Protein AF-A0A914QC52-F1 (afdb_monomer)

Solvent-accessible surface area (backbone atoms only — not comparable to full-atom values): 6167 Å² total; per-residue (Å²): 138,77,77,41,63,11,75,53,55,60,42,74,26,54,84,98,54,52,53,77,48,75,46,95,86,71,48,76,42,40,25,52,42,70,70,47,50,54,40,51,75,67,68,54,60,44,62,78,37,74,88,19,50,58,15,28,50,75,68,66,74,47,93,77,88,56,79,72,63,64,74,74,56,88,74,90,71,88,71,86,88,44,74,70,58,45,64,74,66,62,69,79,79,78,85,119

InterPro domains:
  IPR000988 Large ribosomal subunit protein eL24-related, N-terminal [PF01246] (1-65)
  IPR000988 Large ribosomal subunit protein eL24-related, N-terminal [cd00472] (1-54)
  IPR011017 TRASH domain [SM00746] (6-44)
  IPR023442 Large ribosomal subunit protein eL24, conserved site [PS01073] (8-25)
  IPR038630 Ribosomal protein L24e/L24 superfamily [G3DSA:2.30.170.20] (1-68)
  IPR056366 Large ribosomal subunit protein eL24 [PTHR10792] (1-90)

Structure (mmCIF, N/CA/C/O backbone):
data_AF-A0A914QC52-F1
#
_entry.id   AF-A0A914QC52-F1
#
loop_
_atom_site.group_PDB
_atom_site.id
_atom_site.type_symbol
_atom_site.label_atom_id
_atom_site.label_alt_id
_atom_site.label_comp_id
_atom_site.label_asym_id
_atom_site.label_entity_id
_atom_site.label_seq_id
_atom_site.pdbx_PDB_ins_code
_atom_site.Cartn_x
_atom_site.Cartn_y
_atom_site.Cartn_z
_atom_site.occupancy
_atom_site.B_iso_or_equiv
_atom_site.auth_seq_id
_atom_site.auth_comp_id
_atom_site.auth_asym_id
_atom_site.auth_atom_id
_atom_site.pdbx_PDB_model_num
ATOM 1 N N . MET A 1 1 ? 14.603 -6.345 -6.120 1.00 76.69 1 MET A N 1
ATOM 2 C CA . MET A 1 1 ? 13.855 -5.654 -5.042 1.00 76.69 1 MET A CA 1
ATOM 3 C C . MET A 1 1 ? 12.479 -5.261 -5.577 1.00 76.69 1 MET A C 1
ATOM 5 O O . MET A 1 1 ? 12.432 -4.610 -6.611 1.00 76.69 1 MET A O 1
ATOM 9 N N . ARG A 1 2 ? 11.363 -5.704 -4.974 1.00 84.94 2 ARG A N 1
ATOM 10 C CA . ARG A 1 2 ? 10.007 -5.424 -5.497 1.00 84.94 2 ARG A CA 1
ATOM 11 C C . ARG A 1 2 ? 9.336 -4.320 -4.685 1.00 84.94 2 ARG A C 1
ATOM 13 O O . ARG A 1 2 ? 9.220 -4.443 -3.470 1.00 84.94 2 ARG A O 1
ATOM 20 N N . ILE A 1 3 ? 8.864 -3.276 -5.363 1.00 92.00 3 ILE A N 1
ATOM 21 C CA . ILE A 1 3 ? 7.992 -2.267 -4.755 1.00 92.00 3 ILE A CA 1
ATOM 22 C C . ILE A 1 3 ? 6.576 -2.827 -4.761 1.00 92.00 3 ILE A C 1
ATOM 24 O O . ILE A 1 3 ? 6.016 -3.135 -5.814 1.00 92.00 3 ILE A O 1
ATOM 28 N N . GLU A 1 4 ? 5.995 -2.972 -3.579 1.00 92.56 4 GLU A N 1
ATOM 29 C CA . GLU A 1 4 ? 4.640 -3.489 -3.442 1.00 92.56 4 GLU A CA 1
ATOM 30 C C . GLU A 1 4 ? 3.623 -2.366 -3.294 1.00 92.56 4 GLU A C 1
ATOM 32 O O . GLU A 1 4 ? 3.964 -1.217 -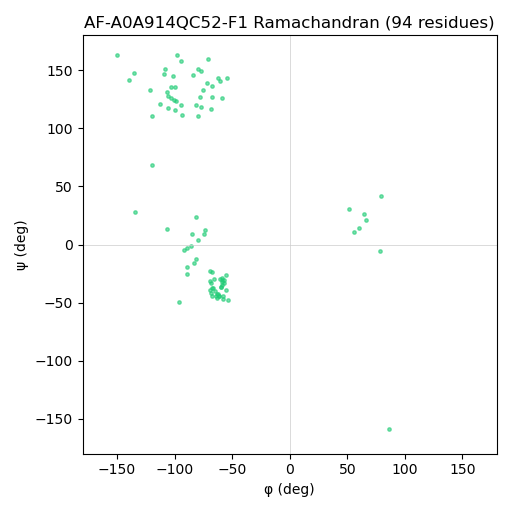3.016 1.00 92.56 4 GLU A O 1
ATOM 37 N N . LYS A 1 5 ? 2.348 -2.683 -3.507 1.00 93.69 5 LYS A N 1
ATOM 38 C CA . LYS A 1 5 ? 1.256 -1.734 -3.297 1.00 93.69 5 LYS A CA 1
ATOM 39 C C . LYS A 1 5 ? 0.556 -2.076 -1.993 1.00 93.69 5 LYS A C 1
ATOM 41 O O . LYS A 1 5 ? 0.256 -3.232 -1.710 1.00 93.69 5 LYS A O 1
ATOM 46 N N . CYS A 1 6 ? 0.276 -1.057 -1.195 1.00 96.12 6 CYS A N 1
ATOM 47 C CA . CYS A 1 6 ? -0.474 -1.230 0.038 1.00 96.12 6 CYS A CA 1
ATOM 48 C C . CYS A 1 6 ? -1.921 -1.631 -0.256 1.00 96.12 6 CYS A C 1
ATOM 50 O O . CYS A 1 6 ? -2.595 -0.983 -1.055 1.00 96.12 6 CYS A O 1
ATOM 52 N N . TYR A 1 7 ? -2.435 -2.603 0.492 1.00 95.88 7 TYR A N 1
ATOM 53 C CA . TYR A 1 7 ? -3.809 -3.083 0.359 1.00 95.88 7 TYR A CA 1
ATOM 54 C C . TYR A 1 7 ? -4.869 -1.986 0.576 1.00 95.88 7 TYR A C 1
ATOM 56 O O . TYR A 1 7 ? -5.914 -1.975 -0.065 1.00 95.88 7 TYR A O 1
ATOM 64 N N . PHE A 1 8 ? -4.605 -1.039 1.481 1.00 96.19 8 PHE A N 1
ATOM 65 C CA . PHE A 1 8 ? -5.589 -0.029 1.882 1.00 96.19 8 PHE A CA 1
ATOM 66 C C . PHE A 1 8 ? -5.443 1.300 1.132 1.00 96.19 8 PHE A C 1
ATOM 68 O O . PHE A 1 8 ? -6.419 1.867 0.649 1.00 96.19 8 PHE A O 1
ATOM 75 N N . CYS A 1 9 ? -4.211 1.821 1.084 1.00 93.81 9 CYS A N 1
ATOM 76 C CA . CYS A 1 9 ? -3.898 3.139 0.529 1.00 93.81 9 CYS A CA 1
ATOM 77 C C . CYS A 1 9 ? -3.582 3.081 -0.981 1.00 93.81 9 CYS A C 1
ATOM 79 O O . CYS A 1 9 ? -3.637 4.112 -1.646 1.00 93.81 9 CYS A O 1
ATOM 81 N N . SER A 1 10 ? -3.237 1.898 -1.511 1.00 93.81 10 SER A N 1
ATOM 82 C CA . SER A 1 10 ? -2.662 1.672 -2.851 1.00 93.81 10 SER A CA 1
ATOM 83 C C . SER A 1 10 ? -1.373 2.455 -3.149 1.00 93.81 10 SER A C 1
ATOM 85 O O . SER A 1 10 ? -0.906 2.463 -4.284 1.00 93.81 10 SER A O 1
ATOM 87 N N . SER A 1 11 ? -0.763 3.093 -2.145 1.00 93.19 11 SER A N 1
ATOM 88 C CA . SER A 1 11 ? 0.571 3.697 -2.253 1.00 93.19 11 SER A CA 1
ATOM 89 C C . SER A 1 11 ? 1.659 2.625 -2.338 1.00 93.19 11 SER A C 1
ATOM 91 O O . SER A 1 11 ? 1.440 1.481 -1.926 1.00 93.19 11 SER A O 1
ATOM 93 N N . SER A 1 12 ? 2.832 3.007 -2.842 1.00 94.00 12 SER A N 1
ATOM 94 C CA . SER A 1 12 ? 4.031 2.168 -2.842 1.00 94.00 12 SER A CA 1
ATOM 95 C C . SER A 1 12 ? 4.492 1.836 -1.419 1.00 94.00 12 SER A C 1
ATOM 97 O O . SER A 1 12 ? 4.394 2.650 -0.498 1.00 94.00 12 SER A O 1
ATOM 99 N N . VAL A 1 13 ? 4.983 0.613 -1.249 1.00 94.75 13 VAL A N 1
ATOM 100 C CA . VAL A 1 13 ? 5.618 0.096 -0.041 1.00 94.75 13 VAL A CA 1
ATOM 101 C C . VAL A 1 13 ? 7.034 -0.292 -0.428 1.00 94.75 13 VAL A C 1
ATOM 103 O O . VAL A 1 13 ? 7.238 -1.228 -1.205 1.00 94.75 13 VAL A O 1
ATOM 106 N N . TYR A 1 14 ? 7.995 0.470 0.086 1.00 93.25 14 TYR A N 1
ATOM 107 C CA . TYR A 1 14 ? 9.408 0.157 -0.051 1.00 93.25 14 TYR A CA 1
ATOM 108 C C . TYR A 1 14 ? 9.806 -0.923 0.968 1.00 93.25 14 TYR A C 1
ATOM 110 O O . TYR A 1 14 ? 9.199 -1.013 2.040 1.00 93.25 14 TYR A O 1
ATOM 118 N N . PRO A 1 15 ? 10.807 -1.756 0.661 1.00 93.62 15 PRO A N 1
ATOM 119 C CA . PRO A 1 15 ? 11.370 -2.711 1.611 1.00 93.62 15 PRO A CA 1
ATOM 120 C C . PRO A 1 15 ? 11.821 -2.039 2.908 1.00 93.62 15 PRO A C 1
ATOM 122 O O . PRO A 1 15 ? 12.281 -0.902 2.896 1.00 93.62 15 PRO A O 1
ATOM 125 N N . GLY A 1 16 ? 11.635 -2.732 4.031 1.00 91.81 16 GLY A N 1
ATOM 126 C CA . GLY A 1 16 ? 11.893 -2.183 5.367 1.00 91.81 16 GLY A CA 1
ATOM 127 C C . GLY A 1 16 ? 10.802 -1.244 5.899 1.00 91.81 16 GLY A C 1
ATOM 128 O O . GLY A 1 16 ? 10.848 -0.871 7.067 1.00 91.81 16 GLY A O 1
ATOM 129 N N . HIS A 1 17 ? 9.785 -0.897 5.101 1.00 92.69 17 HIS A N 1
ATOM 130 C CA . HIS A 1 17 ? 8.679 -0.050 5.544 1.00 92.69 17 HIS A CA 1
ATOM 131 C C . HIS A 1 17 ? 7.359 -0.803 5.685 1.00 92.69 17 HIS A C 1
ATOM 133 O O . HIS A 1 17 ? 7.005 -1.676 4.891 1.00 92.69 17 HIS A O 1
ATOM 139 N N . GLY A 1 18 ? 6.564 -0.363 6.661 1.00 93.69 18 GLY A N 1
ATOM 140 C CA . GLY A 1 18 ? 5.198 -0.831 6.833 1.00 93.69 18 GLY A CA 1
ATOM 141 C C . GLY A 1 18 ? 5.085 -2.110 7.654 1.00 93.69 18 GLY A C 1
ATOM 142 O O . GLY A 1 18 ? 5.944 -2.425 8.469 1.00 93.69 18 GLY A O 1
ATOM 143 N N . VAL A 1 19 ? 3.965 -2.812 7.487 1.00 95.25 19 VAL A N 1
ATOM 144 C CA . VAL A 1 19 ? 3.667 -4.064 8.199 1.00 95.25 19 VAL A CA 1
ATOM 145 C C . VAL A 1 19 ? 3.006 -5.034 7.230 1.00 95.25 19 VAL A C 1
ATOM 147 O O . VAL A 1 19 ? 2.169 -4.627 6.418 1.00 95.25 19 VAL A O 1
ATOM 150 N N . THR A 1 20 ? 3.352 -6.312 7.348 1.00 95.50 20 THR A N 1
ATOM 151 C CA . THR A 1 20 ? 2.689 -7.403 6.634 1.00 95.50 20 THR A CA 1
ATOM 152 C C . THR A 1 20 ? 1.820 -8.179 7.616 1.00 95.50 20 THR A C 1
ATOM 154 O O . THR A 1 20 ? 2.289 -8.577 8.677 1.00 95.50 20 THR A O 1
ATOM 157 N N . PHE A 1 21 ? 0.549 -8.367 7.276 1.00 96.19 21 PHE A N 1
ATOM 158 C CA . PHE A 1 21 ? -0.390 -9.191 8.028 1.00 96.19 21 PHE A CA 1
ATOM 159 C C . PHE A 1 21 ? -0.757 -10.407 7.184 1.00 96.19 21 PHE A C 1
ATOM 161 O O . PHE A 1 21 ? -1.273 -10.251 6.076 1.00 96.19 21 PHE A O 1
ATOM 168 N N . VAL A 1 22 ? -0.484 -11.597 7.708 1.00 96.94 22 VAL A N 1
ATOM 169 C CA . VAL A 1 22 ? -0.858 -12.867 7.084 1.00 96.94 22 VAL A CA 1
ATOM 170 C C . VAL A 1 22 ? -2.109 -13.370 7.787 1.00 96.94 22 VAL A C 1
ATOM 172 O O . VAL A 1 22 ? -2.135 -13.465 9.013 1.00 96.94 22 VAL A O 1
ATOM 175 N N . ARG A 1 23 ? -3.163 -13.634 7.020 1.00 96.50 23 ARG A N 1
ATOM 176 C CA . ARG A 1 23 ? -4.391 -14.240 7.537 1.00 96.50 23 ARG A CA 1
ATOM 177 C C . ARG A 1 23 ? -4.335 -15.761 7.332 1.00 96.50 23 ARG A C 1
ATOM 179 O O . ARG A 1 23 ? -3.603 -16.246 6.477 1.00 96.50 23 ARG A O 1
ATOM 186 N N . ASN A 1 24 ? -5.110 -16.508 8.119 1.00 95.56 24 ASN A N 1
ATOM 187 C CA . ASN A 1 24 ? -5.182 -17.976 8.085 1.00 95.56 24 ASN A CA 1
ATOM 188 C C . ASN A 1 24 ? -5.522 -18.561 6.698 1.00 95.56 24 ASN A C 1
ATOM 190 O O . ASN A 1 24 ? -5.112 -19.671 6.394 1.00 95.56 24 ASN A O 1
ATOM 194 N N . ASP A 1 25 ? -6.218 -17.811 5.838 1.00 97.00 25 ASP A N 1
ATOM 195 C CA . ASP A 1 25 ? -6.479 -18.154 4.426 1.00 97.00 25 ASP A CA 1
ATOM 196 C C . ASP A 1 25 ? -5.236 -17.991 3.525 1.00 97.00 25 ASP A C 1
ATOM 198 O O . ASP A 1 25 ? -5.343 -17.977 2.302 1.00 97.00 25 ASP A O 1
ATOM 202 N N . SER A 1 26 ? -4.052 -17.824 4.122 1.00 95.25 26 SER A N 1
ATOM 203 C CA . SER A 1 26 ? -2.782 -17.537 3.449 1.00 95.25 26 SER A CA 1
ATOM 204 C C . SER A 1 26 ? -2.786 -16.236 2.641 1.00 95.25 26 SER A C 1
ATOM 206 O O . SER A 1 26 ? -1.869 -15.979 1.858 1.00 95.25 26 SER A O 1
ATOM 208 N N . THR A 1 27 ? -3.780 -15.362 2.844 1.00 95.81 27 THR A N 1
ATOM 209 C CA . THR A 1 27 ? -3.798 -14.057 2.185 1.00 95.81 27 THR A CA 1
ATOM 210 C C . THR A 1 27 ? -2.844 -13.096 2.885 1.00 95.81 27 THR A C 1
ATOM 212 O O . THR A 1 27 ? -2.881 -12.885 4.102 1.00 95.81 27 THR A O 1
ATOM 215 N N . VAL A 1 28 ? -1.955 -12.505 2.087 1.00 95.81 28 VAL A N 1
ATOM 216 C CA . VAL A 1 28 ? -0.923 -11.582 2.559 1.00 95.81 28 VAL A CA 1
ATOM 217 C C . VAL A 1 28 ? -1.377 -10.149 2.311 1.00 95.81 28 VAL A C 1
ATOM 219 O O . VAL A 1 28 ? -1.513 -9.708 1.170 1.00 95.81 28 VAL A O 1
ATOM 222 N N . PHE A 1 29 ? -1.568 -9.389 3.386 1.00 96.06 29 PHE A N 1
ATOM 223 C CA . PHE A 1 29 ? -1.901 -7.969 3.325 1.00 96.06 29 PHE A CA 1
ATOM 224 C C . PHE A 1 29 ? -0.692 -7.121 3.696 1.00 96.06 29 PHE A C 1
ATOM 226 O O . PHE A 1 29 ? -0.227 -7.1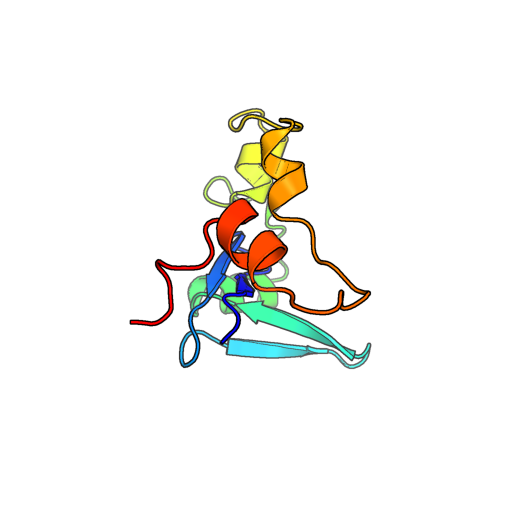51 4.835 1.00 96.06 29 PHE A O 1
ATOM 233 N N . LYS A 1 30 ? -0.214 -6.304 2.755 1.00 95.94 30 LYS A N 1
ATOM 234 C CA . LYS A 1 30 ? 0.869 -5.346 3.012 1.00 95.94 30 LYS A CA 1
ATOM 235 C C . LYS A 1 30 ? 0.320 -3.947 3.242 1.00 95.94 30 LYS A C 1
ATOM 237 O O . LYS A 1 30 ? -0.551 -3.477 2.503 1.00 95.94 30 LYS A O 1
ATOM 242 N N . PHE A 1 31 ? 0.841 -3.261 4.255 1.00 97.44 31 PHE A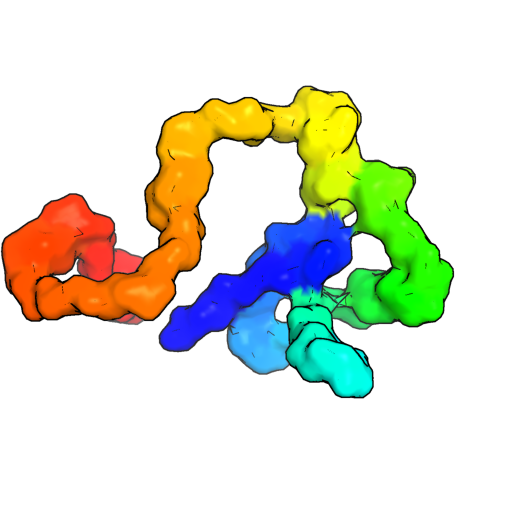 N 1
ATOM 243 C CA . PHE A 1 31 ? 0.403 -1.921 4.637 1.00 97.44 31 PHE A CA 1
ATOM 244 C C . PHE A 1 31 ? 1.540 -0.908 4.593 1.00 97.44 31 PHE A C 1
ATOM 246 O O . PHE A 1 31 ? 2.585 -1.134 5.181 1.00 97.44 31 PHE A O 1
ATOM 253 N N . CYS A 1 32 ? 1.281 0.256 3.987 1.00 96.00 32 CYS A N 1
ATOM 254 C CA . CYS A 1 32 ? 2.235 1.364 3.884 1.00 96.00 32 CYS A CA 1
ATOM 255 C C . CYS A 1 32 ? 2.603 1.979 5.253 1.00 96.00 32 CYS A C 1
ATOM 257 O O . CYS A 1 32 ? 3.749 2.345 5.485 1.00 96.00 32 CYS A O 1
ATOM 259 N N . ARG A 1 33 ? 1.624 2.138 6.159 1.00 94.75 33 ARG A N 1
ATOM 260 C CA . ARG A 1 33 ? 1.767 2.852 7.446 1.00 94.75 33 ARG A CA 1
ATOM 261 C C . ARG A 1 33 ? 0.832 2.279 8.513 1.00 94.75 33 ARG A C 1
ATOM 263 O O . ARG A 1 33 ? -0.192 1.670 8.187 1.00 94.75 33 ARG A O 1
ATOM 270 N N . SER A 1 34 ? 1.103 2.591 9.783 1.00 95.56 34 SER A N 1
ATOM 271 C CA . SER A 1 34 ? 0.268 2.195 10.931 1.00 95.56 34 SER A CA 1
ATOM 272 C C . SER A 1 34 ? -1.190 2.670 10.818 1.00 95.56 34 SER A C 1
ATOM 274 O O . SER A 1 34 ? -2.098 1.939 11.209 1.00 95.56 34 SER A O 1
ATOM 276 N N . LYS A 1 35 ? -1.446 3.839 10.207 1.00 95.88 35 LYS A N 1
ATOM 277 C CA . LYS A 1 35 ? -2.802 4.347 9.904 1.00 95.88 35 LYS A CA 1
ATOM 278 C C . LYS A 1 35 ? -3.637 3.332 9.115 1.00 95.88 35 LYS A C 1
ATOM 280 O O . LYS A 1 35 ? -4.774 3.046 9.482 1.00 95.88 35 LYS A O 1
ATOM 285 N N . CYS A 1 36 ? -3.060 2.768 8.057 1.00 96.38 36 CYS A N 1
ATOM 286 C CA . CYS A 1 36 ? -3.724 1.807 7.174 1.00 96.38 36 CYS A CA 1
ATOM 287 C C . CYS A 1 36 ? -3.978 0.478 7.883 1.00 96.38 36 CYS A C 1
ATOM 289 O O . CYS A 1 36 ? -5.073 -0.069 7.791 1.00 96.38 36 CYS A O 1
ATOM 291 N N . HIS A 1 37 ? -2.997 0.013 8.657 1.00 96.56 37 HIS A N 1
ATOM 292 C CA . HIS A 1 37 ? -3.122 -1.205 9.452 1.00 96.56 37 HIS A CA 1
ATOM 293 C C . HIS A 1 37 ? -4.206 -1.079 10.541 1.00 96.56 37 HIS A C 1
ATOM 295 O O . HIS A 1 37 ? -5.052 -1.960 10.684 1.00 96.56 37 HIS A O 1
ATOM 301 N N . LYS A 1 38 ? -4.258 0.053 11.261 1.00 97.12 38 LYS A N 1
ATOM 302 C CA . LYS A 1 38 ? -5.301 0.334 12.266 1.00 97.12 38 LYS A CA 1
ATOM 303 C C . LYS A 1 38 ? -6.698 0.401 11.638 1.00 97.12 38 LYS A C 1
ATOM 305 O O . LYS A 1 38 ? -7.644 -0.142 12.201 1.00 97.12 38 LYS A O 1
ATOM 310 N N . LEU A 1 39 ? -6.848 1.041 10.476 1.00 96.88 39 LEU A N 1
ATOM 311 C CA . LEU A 1 39 ? -8.136 1.117 9.774 1.00 96.88 39 LEU A CA 1
ATOM 312 C C . LEU A 1 39 ? -8.613 -0.248 9.266 1.00 96.88 39 LEU A C 1
ATOM 314 O O . LEU A 1 39 ? -9.807 -0.539 9.352 1.00 96.88 39 LEU A O 1
ATOM 318 N N . PHE A 1 40 ? -7.686 -1.087 8.799 1.00 96.44 40 PHE A N 1
ATOM 319 C CA . PHE A 1 40 ? -7.969 -2.468 8.423 1.00 96.44 40 PHE A CA 1
ATOM 320 C C . PHE A 1 40 ? -8.441 -3.300 9.622 1.00 96.44 40 PHE A C 1
ATOM 322 O O . PHE A 1 40 ? -9.481 -3.949 9.535 1.00 96.44 40 PHE A O 1
ATOM 329 N N . LYS A 1 41 ? -7.762 -3.203 10.775 1.00 95.75 41 LYS A N 1
ATOM 330 C CA . LYS A 1 41 ? -8.200 -3.854 12.026 1.00 95.75 41 LYS A CA 1
ATOM 331 C C . LYS A 1 41 ? -9.583 -3.381 12.484 1.00 95.75 41 LYS A C 1
ATOM 333 O O . LYS A 1 41 ? -10.387 -4.185 12.936 1.00 95.75 41 LYS A O 1
ATOM 338 N N . LYS A 1 42 ? -9.902 -2.096 12.285 1.00 96.88 42 LYS A N 1
ATOM 339 C CA . LYS A 1 42 ? -11.242 -1.521 12.517 1.00 96.88 42 LYS A CA 1
ATOM 340 C C . LYS A 1 42 ? -12.278 -1.902 11.444 1.00 96.88 42 LYS A C 1
ATOM 342 O O . LYS A 1 42 ? -13.350 -1.303 11.414 1.00 96.88 42 LYS A O 1
ATOM 347 N N . LYS A 1 43 ? -11.956 -2.831 10.534 1.00 95.38 43 LYS A N 1
ATOM 348 C CA . LYS A 1 43 ? -12.823 -3.309 9.443 1.00 95.38 43 LYS A CA 1
ATOM 349 C C . LYS A 1 43 ? -13.423 -2.173 8.600 1.00 95.38 43 LYS A C 1
ATOM 351 O O . LYS A 1 43 ? -14.527 -2.284 8.072 1.00 95.38 43 LYS A O 1
ATOM 356 N N . ARG A 1 44 ? -12.713 -1.045 8.465 1.00 97.06 44 ARG A N 1
ATOM 357 C CA . ARG A 1 44 ? -13.192 0.080 7.655 1.00 97.06 44 ARG A CA 1
ATOM 358 C C . ARG A 1 44 ? -13.030 -0.252 6.175 1.00 97.06 44 ARG A C 1
ATOM 360 O O . ARG A 1 44 ? -11.966 -0.683 5.745 1.00 97.06 44 ARG A O 1
ATOM 367 N N . ASN A 1 45 ? -14.073 -0.007 5.387 1.00 94.62 45 ASN A N 1
ATOM 368 C CA . ASN A 1 45 ? -14.030 -0.251 3.950 1.00 94.62 45 ASN A CA 1
ATOM 369 C C . ASN A 1 45 ? -13.235 0.870 3.239 1.00 94.62 45 ASN A C 1
ATOM 371 O O . ASN A 1 45 ? -13.680 2.024 3.286 1.00 94.62 45 ASN A O 1
ATOM 375 N N . PRO A 1 46 ? -12.110 0.574 2.552 1.00 96.00 46 PRO A N 1
ATOM 376 C CA . PRO A 1 46 ? -11.306 1.589 1.865 1.00 96.00 46 PRO A CA 1
ATOM 377 C C . PRO A 1 46 ? -12.108 2.350 0.799 1.00 96.00 46 PRO A C 1
ATOM 379 O O . PRO A 1 46 ? -11.917 3.550 0.638 1.00 96.00 46 PRO A O 1
ATOM 382 N N . ARG A 1 47 ? -13.100 1.713 0.161 1.00 94.50 47 ARG A N 1
ATOM 383 C CA . ARG A 1 47 ? -13.972 2.339 -0.854 1.00 94.50 47 ARG A CA 1
ATOM 384 C C . ARG A 1 47 ? -14.746 3.550 -0.321 1.00 94.50 47 ARG A C 1
ATOM 386 O O . ARG A 1 47 ? -14.984 4.509 -1.054 1.00 94.50 47 ARG A O 1
ATOM 393 N N . LYS A 1 48 ? -15.110 3.529 0.967 1.00 95.44 48 LYS A N 1
ATOM 394 C CA . LYS A 1 48 ? -15.850 4.616 1.629 1.00 95.44 48 LYS A CA 1
ATOM 395 C C . LYS A 1 48 ? -14.935 5.750 2.113 1.00 95.44 48 LYS A C 1
ATOM 397 O O . LYS A 1 48 ? -15.421 6.840 2.393 1.00 95.44 48 LYS A O 1
ATOM 402 N N . ILE A 1 49 ? -13.623 5.525 2.196 1.00 95.31 49 ILE A N 1
ATOM 403 C CA . ILE A 1 49 ? -12.665 6.489 2.748 1.00 95.31 49 ILE A CA 1
ATOM 404 C C . ILE A 1 49 ? -12.078 7.353 1.633 1.00 95.31 49 ILE A C 1
ATOM 406 O O . ILE A 1 49 ? -11.270 6.883 0.834 1.00 95.31 49 ILE A O 1
ATOM 410 N N . ALA A 1 50 ? -12.438 8.638 1.642 1.00 92.88 50 ALA A N 1
ATOM 411 C CA . ALA A 1 50 ? -12.219 9.578 0.541 1.00 92.88 50 ALA A CA 1
ATOM 412 C C . ALA A 1 50 ? -10.758 9.744 0.081 1.00 92.88 50 ALA A C 1
ATOM 414 O O . ALA A 1 50 ? -10.520 10.003 -1.096 1.00 92.88 50 ALA A O 1
ATOM 415 N N . TRP A 1 51 ? -9.781 9.595 0.982 1.00 92.81 51 TRP A N 1
ATOM 416 C CA . TRP A 1 51 ? -8.363 9.792 0.651 1.00 92.81 51 TRP A CA 1
ATOM 417 C C . TRP A 1 51 ? -7.705 8.576 -0.017 1.00 92.81 51 TRP A C 1
ATOM 419 O O . TRP A 1 51 ? -6.595 8.695 -0.530 1.00 92.81 51 TRP A O 1
ATOM 429 N N . THR A 1 52 ? -8.348 7.404 -0.015 1.00 95.56 52 THR A N 1
ATOM 430 C CA . THR A 1 52 ? -7.775 6.208 -0.651 1.00 95.56 52 THR A CA 1
ATOM 431 C C . THR A 1 52 ? -7.926 6.266 -2.169 1.00 95.56 52 THR A C 1
ATOM 433 O O . THR A 1 52 ? -8.919 6.774 -2.694 1.00 95.56 52 THR A O 1
ATOM 436 N N . LYS A 1 53 ? -6.974 5.667 -2.891 1.00 94.19 53 LYS A N 1
ATOM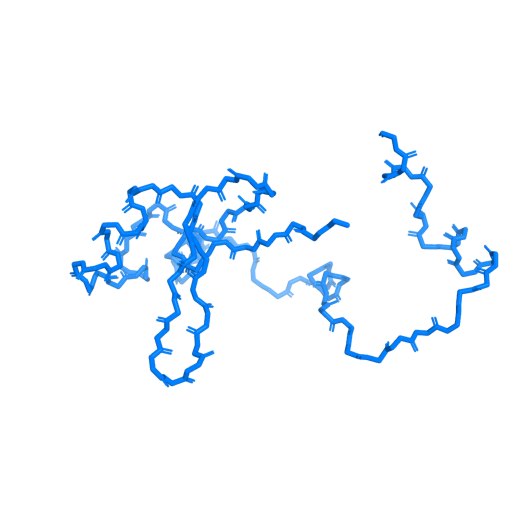 437 C CA . LYS A 1 53 ? -7.064 5.501 -4.349 1.00 94.19 53 LYS A CA 1
ATOM 438 C C . LYS A 1 53 ? -8.298 4.696 -4.764 1.00 94.19 53 LYS A C 1
ATOM 440 O O . LYS A 1 53 ? -8.966 5.059 -5.723 1.00 94.19 53 LYS A O 1
ATOM 445 N N . ALA A 1 54 ? -8.681 3.686 -3.979 1.00 94.06 54 ALA A N 1
ATOM 446 C CA . ALA A 1 54 ? -9.906 2.920 -4.203 1.00 94.06 54 ALA A CA 1
ATOM 447 C C . ALA A 1 54 ? -11.170 3.801 -4.193 1.00 94.06 54 ALA A C 1
ATOM 449 O O . ALA A 1 54 ? -12.024 3.662 -5.067 1.00 94.06 54 ALA A O 1
ATOM 450 N N . SER A 1 55 ? -11.291 4.730 -3.235 1.00 95.12 55 SER A N 1
ATOM 451 C CA . SER A 1 55 ? -12.429 5.658 -3.192 1.00 95.12 55 SER A CA 1
ATOM 452 C C . SER A 1 55 ? -12.389 6.668 -4.336 1.00 95.12 55 SER A C 1
ATOM 454 O O . SER A 1 55 ? -13.422 6.958 -4.932 1.00 95.12 55 SER A O 1
ATOM 456 N N . ARG A 1 56 ? -11.201 7.176 -4.687 1.00 94.88 56 ARG A N 1
ATOM 457 C CA . ARG A 1 56 ? -11.025 8.093 -5.823 1.00 94.88 56 ARG A CA 1
ATOM 458 C C . ARG A 1 56 ? -11.427 7.444 -7.148 1.00 94.88 56 ARG A C 1
ATOM 460 O O . ARG A 1 56 ? -12.172 8.066 -7.898 1.00 94.88 56 ARG A O 1
ATOM 467 N N . ARG A 1 57 ? -11.017 6.190 -7.377 1.00 92.38 57 ARG A N 1
ATOM 468 C CA . ARG A 1 57 ? -11.390 5.387 -8.552 1.00 92.38 57 ARG A CA 1
ATOM 469 C C . ARG A 1 57 ? -12.906 5.219 -8.670 1.00 92.38 57 ARG A C 1
ATOM 471 O O . ARG A 1 57 ? -13.461 5.442 -9.734 1.00 92.38 57 ARG A O 1
ATOM 478 N N . LEU A 1 58 ? -13.583 4.880 -7.570 1.00 92.69 58 LEU A N 1
ATOM 479 C CA . LEU A 1 58 ? -15.043 4.704 -7.558 1.00 92.69 58 LEU A CA 1
ATOM 480 C C . LEU A 1 58 ? -15.819 6.010 -7.744 1.00 92.69 58 LEU A C 1
ATOM 482 O O . LEU A 1 58 ? -16.904 6.000 -8.306 1.00 92.69 58 LEU A O 1
ATOM 486 N N . ARG A 1 59 ? -15.274 7.131 -7.265 1.00 94.06 59 ARG A N 1
ATOM 487 C CA . ARG A 1 59 ? -15.880 8.463 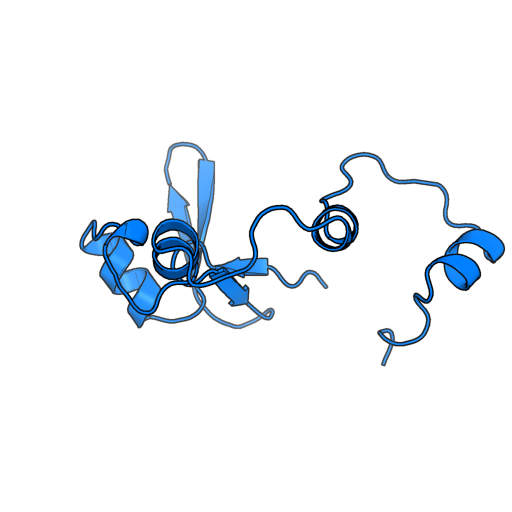-7.405 1.00 94.06 59 ARG A CA 1
ATOM 488 C C . ARG A 1 59 ? -15.532 9.147 -8.734 1.00 94.06 59 ARG A C 1
ATOM 490 O O . ARG A 1 59 ? -15.765 10.344 -8.848 1.00 94.06 59 ARG A O 1
ATOM 497 N N . GLY A 1 60 ? -14.905 8.443 -9.679 1.00 91.88 60 GLY A N 1
ATOM 498 C CA . GLY A 1 60 ? -14.525 9.001 -10.981 1.00 91.88 60 GLY A CA 1
ATOM 499 C C . GLY A 1 60 ? -13.450 10.094 -10.922 1.00 91.88 60 GLY A C 1
ATOM 500 O O . GLY A 1 60 ? -13.336 10.888 -11.844 1.00 91.88 60 GLY A O 1
ATOM 501 N N . LYS A 1 61 ? -12.657 10.167 -9.843 1.00 91.69 61 LYS A N 1
ATOM 502 C CA . LYS A 1 61 ? -11.591 11.179 -9.680 1.00 91.69 61 LYS A CA 1
ATOM 503 C C . LYS A 1 61 ? -10.256 10.782 -10.323 1.00 91.69 61 LYS A C 1
ATOM 505 O O . LYS A 1 61 ? -9.278 11.514 -10.180 1.00 91.69 61 LYS A O 1
ATOM 510 N N . GLU A 1 62 ? -10.174 9.596 -10.918 1.00 86.88 62 GLU A N 1
ATOM 511 C CA . GLU A 1 62 ? -8.981 9.081 -11.598 1.00 86.88 62 GLU A CA 1
ATOM 512 C C . GLU A 1 62 ? -9.381 8.464 -12.933 1.00 86.88 62 GLU A C 1
ATOM 514 O O . GLU A 1 62 ? -10.468 7.899 -13.042 1.00 86.88 62 GLU A O 1
ATOM 519 N N . LEU A 1 63 ? -8.493 8.565 -13.925 1.00 86.94 63 LEU A N 1
ATOM 520 C CA . LEU A 1 63 ? -8.677 7.935 -15.225 1.00 86.94 63 LEU A CA 1
ATOM 521 C C . LEU A 1 63 ? -8.579 6.413 -15.054 1.00 86.94 63 LEU A C 1
ATOM 523 O O . LEU A 1 63 ? -7.556 5.873 -14.619 1.00 86.94 63 LEU A O 1
ATOM 527 N N . VAL A 1 64 ? -9.675 5.725 -15.347 1.00 83.06 64 VAL A N 1
ATOM 528 C CA . VAL A 1 64 ? -9.780 4.271 -15.236 1.00 83.06 64 VAL A CA 1
ATOM 529 C C . VAL A 1 64 ? -9.783 3.694 -16.648 1.00 83.06 64 VAL A C 1
ATOM 531 O O . VAL A 1 64 ? -10.569 4.158 -17.464 1.00 83.06 64 VAL A O 1
ATOM 534 N N . ASN A 1 65 ? -8.959 2.670 -16.906 1.00 81.88 65 ASN A N 1
ATOM 535 C CA . ASN A 1 65 ? -8.869 1.929 -18.177 1.00 81.88 65 ASN A CA 1
ATOM 536 C C . ASN A 1 65 ? -8.075 2.619 -19.298 1.00 81.88 65 ASN A C 1
ATOM 538 O O . ASN A 1 65 ? -8.462 2.567 -20.463 1.00 81.88 65 ASN A O 1
ATOM 542 N N . ASP A 1 66 ? -6.940 3.224 -18.961 1.00 87.75 66 ASP A N 1
ATOM 543 C CA . ASP A 1 66 ? -6.000 3.691 -19.981 1.00 87.75 66 ASP A CA 1
ATOM 544 C C . ASP A 1 66 ? -5.067 2.557 -20.443 1.00 87.75 66 ASP A C 1
ATOM 546 O O . ASP A 1 66 ? -4.668 1.705 -19.643 1.00 87.75 66 ASP A O 1
ATOM 550 N N . LYS A 1 67 ? -4.683 2.551 -21.728 1.00 86.25 67 LYS A N 1
ATOM 551 C CA . LYS A 1 67 ? -3.778 1.536 -22.303 1.00 86.25 67 LYS A CA 1
ATOM 552 C C . LYS A 1 67 ? -2.418 1.501 -21.597 1.00 86.25 67 LYS A C 1
ATOM 554 O O . LYS A 1 67 ? -1.811 0.438 -21.504 1.00 86.25 67 LYS A O 1
ATOM 559 N N . THR A 1 68 ? -1.966 2.624 -21.043 1.00 86.44 68 THR A N 1
ATOM 560 C CA . THR A 1 68 ? -0.721 2.715 -20.263 1.00 86.44 68 THR A CA 1
ATOM 561 C C . THR A 1 68 ? -0.728 1.824 -19.019 1.00 86.44 68 THR A C 1
ATOM 563 O O . THR A 1 68 ? 0.315 1.292 -18.645 1.00 86.44 68 THR A O 1
ATOM 566 N N . GLN A 1 69 ? -1.894 1.565 -18.413 1.00 83.38 69 GLN A N 1
ATOM 567 C CA . GLN A 1 69 ? -2.009 0.726 -17.211 1.00 83.38 69 GLN A CA 1
ATOM 568 C C . GLN A 1 69 ? -1.683 -0.750 -17.491 1.00 83.38 69 GLN A C 1
ATOM 570 O O . GLN A 1 69 ? -1.282 -1.473 -16.580 1.00 83.38 69 GLN A O 1
ATOM 575 N N . LEU A 1 70 ? -1.810 -1.201 -18.745 1.00 84.38 70 LEU A N 1
ATOM 576 C CA . LEU A 1 70 ? -1.489 -2.574 -19.150 1.00 84.38 70 LEU A CA 1
ATOM 577 C C . LEU A 1 70 ? 0.017 -2.867 -19.089 1.00 84.38 70 LEU A C 1
ATOM 579 O O . LEU A 1 70 ? 0.414 -4.021 -18.942 1.00 84.38 70 LEU A O 1
ATOM 583 N N . ILE A 1 71 ? 0.858 -1.832 -19.152 1.00 85.75 71 ILE A N 1
ATOM 584 C CA . ILE A 1 71 ? 2.320 -1.964 -19.097 1.00 85.75 71 ILE A CA 1
ATOM 585 C C . ILE A 1 71 ? 2.774 -2.415 -17.698 1.00 85.75 71 ILE A C 1
ATOM 587 O O . ILE A 1 71 ? 3.732 -3.178 -17.573 1.00 85.75 71 ILE A O 1
ATOM 591 N N . GLU A 1 72 ? 2.061 -2.001 -16.645 1.00 83.00 72 GLU A N 1
ATOM 592 C CA . GLU A 1 72 ? 2.372 -2.329 -15.245 1.00 83.00 72 GLU A CA 1
ATOM 593 C C . GLU A 1 72 ? 1.903 -3.736 -14.814 1.00 83.00 72 GLU A C 1
ATOM 59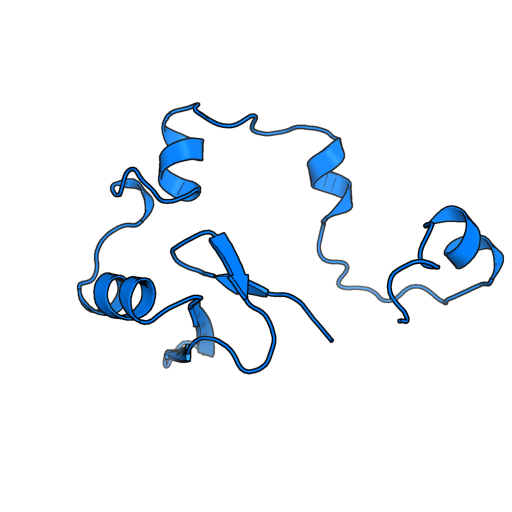5 O O . GLU A 1 72 ? 2.022 -4.105 -13.639 1.00 83.00 72 GLU A O 1
ATOM 600 N N . ALA A 1 73 ? 1.354 -4.536 -15.734 1.00 85.62 73 ALA A N 1
ATOM 601 C CA . ALA A 1 73 ? 0.814 -5.854 -15.424 1.00 85.62 73 ALA A CA 1
ATOM 602 C C . ALA A 1 73 ? 1.877 -6.808 -14.847 1.00 85.62 73 ALA A C 1
ATOM 604 O O . ALA A 1 73 ? 3.034 -6.858 -15.277 1.00 85.62 73 ALA A O 1
ATOM 605 N N . ARG A 1 74 ? 1.468 -7.612 -13.857 1.00 86.06 74 ARG A N 1
ATOM 606 C CA . ARG A 1 74 ? 2.309 -8.682 -13.311 1.00 86.06 74 ARG A CA 1
ATOM 607 C C . ARG A 1 74 ? 2.491 -9.760 -14.383 1.00 86.06 74 ARG A C 1
ATOM 609 O O . ARG A 1 74 ? 1.510 -10.266 -14.910 1.00 86.06 74 ARG A O 1
ATOM 616 N N . ARG A 1 75 ? 3.746 -10.108 -14.675 1.00 87.56 75 ARG A N 1
ATOM 617 C CA . ARG A 1 75 ? 4.102 -11.234 -15.546 1.00 87.56 75 ARG A CA 1
ATOM 618 C C . ARG A 1 75 ? 4.349 -12.460 -14.675 1.00 87.56 75 ARG A C 1
ATOM 620 O O . ARG A 1 75 ? 5.225 -12.409 -13.813 1.00 87.56 75 ARG A O 1
ATOM 627 N N . ASP A 1 76 ? 3.577 -13.519 -14.887 1.00 89.31 76 ASP A N 1
ATOM 628 C CA . ASP A 1 76 ? 3.732 -14.778 -14.145 1.00 89.31 76 ASP A CA 1
ATOM 629 C C . ASP A 1 76 ? 4.713 -15.738 -14.831 1.00 89.31 76 ASP A C 1
ATOM 631 O O . ASP A 1 76 ? 5.361 -16.539 -14.163 1.00 89.31 76 ASP A O 1
ATOM 635 N N . VAL A 1 77 ? 4.885 -15.605 -16.151 1.00 89.38 77 VAL A N 1
ATOM 636 C CA . VAL A 1 77 ? 5.857 -16.380 -16.931 1.00 89.38 77 VAL A CA 1
ATOM 637 C C . VAL A 1 77 ? 7.116 -15.540 -17.169 1.00 89.38 77 VAL A C 1
ATOM 639 O O . VAL A 1 77 ? 7.018 -14.439 -17.726 1.00 89.38 77 VAL A O 1
ATOM 642 N N . PRO A 1 78 ? 8.305 -16.022 -16.764 1.00 88.00 78 PRO A N 1
ATOM 643 C CA . PRO A 1 78 ? 9.558 -15.357 -17.083 1.00 88.00 78 PRO A CA 1
ATOM 644 C C . PRO A 1 78 ? 9.892 -15.528 -18.571 1.00 88.00 78 PRO A C 1
ATOM 646 O O . PRO A 1 78 ? 9.750 -16.608 -19.139 1.00 88.00 78 PRO A O 1
ATOM 649 N N . VAL A 1 79 ? 10.380 -14.460 -19.198 1.00 88.12 79 VAL A N 1
ATOM 650 C CA . VAL A 1 79 ? 10.901 -14.479 -20.573 1.00 88.12 79 VAL A CA 1
ATOM 651 C C . VAL A 1 79 ? 12.425 -14.497 -20.510 1.00 88.12 79 VAL A C 1
ATOM 653 O O . VAL A 1 79 ? 13.016 -13.882 -19.620 1.00 88.12 79 VAL A O 1
ATOM 656 N N . LYS A 1 80 ? 13.070 -15.199 -21.4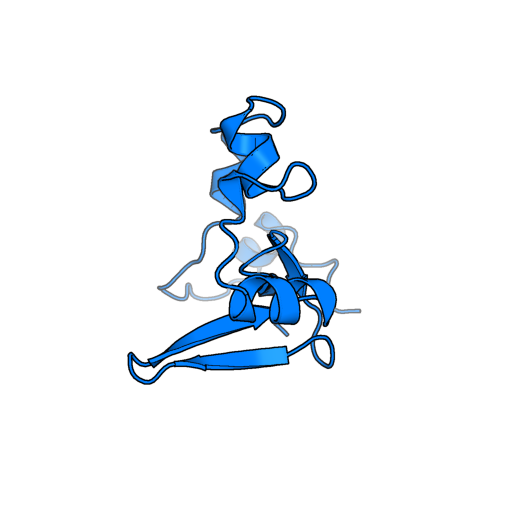48 1.00 88.00 80 LYS A N 1
ATOM 657 C CA . LYS A 1 80 ? 14.533 -15.185 -21.574 1.00 88.00 80 LYS A CA 1
ATOM 658 C C . LYS A 1 80 ? 15.011 -13.750 -21.808 1.00 88.00 80 LYS A C 1
ATOM 660 O O . LYS A 1 80 ? 14.532 -13.072 -22.713 1.00 88.00 80 LYS A O 1
ATOM 665 N N . VAL A 1 81 ? 15.945 -13.294 -20.979 1.00 87.62 81 VAL A N 1
ATOM 666 C CA . VAL A 1 81 ? 16.496 -11.939 -21.060 1.00 87.62 81 VAL A CA 1
ATOM 667 C C . VAL A 1 81 ? 17.535 -11.907 -22.179 1.00 87.62 81 VAL A C 1
ATOM 669 O O . VAL A 1 81 ? 18.591 -12.518 -22.042 1.00 87.62 81 VAL A O 1
ATOM 672 N N . THR A 1 82 ? 17.234 -11.215 -23.280 1.00 90.00 82 THR A N 1
ATOM 673 C CA . THR A 1 82 ? 18.200 -10.935 -24.357 1.00 90.00 82 THR A CA 1
ATOM 674 C C . THR A 1 82 ? 18.587 -9.448 -24.353 1.00 90.00 82 THR A C 1
ATOM 676 O O . THR A 1 82 ? 17.768 -8.618 -23.936 1.00 90.00 82 THR A O 1
ATOM 679 N N . PRO A 1 83 ? 19.803 -9.072 -24.795 1.00 87.19 83 PRO A N 1
ATOM 680 C CA . PRO A 1 83 ? 20.243 -7.673 -24.817 1.00 87.19 83 PRO A CA 1
ATOM 681 C C . PRO A 1 83 ? 19.295 -6.749 -25.596 1.00 87.19 83 PRO A C 1
ATOM 683 O O . PRO A 1 83 ? 18.986 -5.646 -25.142 1.00 87.19 83 PRO A O 1
ATOM 686 N N . GLU A 1 84 ? 18.749 -7.225 -26.717 1.00 88.12 84 GLU A N 1
ATOM 687 C CA . GLU A 1 84 ? 17.829 -6.462 -27.567 1.00 88.12 84 GLU A CA 1
ATOM 688 C C . GLU A 1 84 ? 16.497 -6.205 -26.855 1.00 88.12 84 GLU A C 1
ATOM 690 O O . GLU A 1 84 ? 15.907 -5.132 -26.987 1.00 88.12 84 GLU A O 1
ATOM 695 N N . LEU A 1 85 ? 16.011 -7.183 -26.082 1.00 84.94 85 LEU A N 1
ATOM 696 C CA . LEU A 1 85 ? 14.792 -7.044 -25.292 1.00 84.94 85 LEU A CA 1
ATOM 697 C C . LEU A 1 85 ? 14.995 -6.024 -24.167 1.00 84.94 85 LEU A C 1
ATOM 699 O O . LEU A 1 85 ? 14.148 -5.155 -23.968 1.00 84.94 85 LEU A O 1
ATOM 703 N N . VAL A 1 86 ? 16.127 -6.074 -23.462 1.00 84.25 86 VAL A N 1
ATOM 704 C CA . VAL A 1 86 ? 16.443 -5.120 -22.384 1.00 84.25 86 VAL A CA 1
ATOM 705 C C . VAL A 1 86 ? 16.527 -3.689 -22.918 1.00 84.25 86 VAL A C 1
ATOM 707 O O . VAL A 1 86 ? 15.920 -2.788 -22.332 1.00 84.25 86 VAL A O 1
ATOM 710 N N . GLN A 1 87 ? 17.197 -3.487 -24.057 1.00 85.31 87 GLN A N 1
ATOM 711 C CA . GLN A 1 87 ? 17.321 -2.179 -24.704 1.00 85.31 87 GLN A CA 1
ATOM 712 C C . GLN A 1 87 ? 15.956 -1.623 -25.145 1.00 85.31 87 GLN A C 1
ATOM 714 O O . GLN A 1 87 ? 15.654 -0.460 -24.885 1.00 85.31 87 GLN A O 1
ATOM 719 N N . LYS A 1 88 ? 15.085 -2.467 -25.717 1.00 84.25 88 LYS A N 1
ATOM 720 C CA . LYS A 1 88 ? 13.710 -2.093 -26.106 1.00 8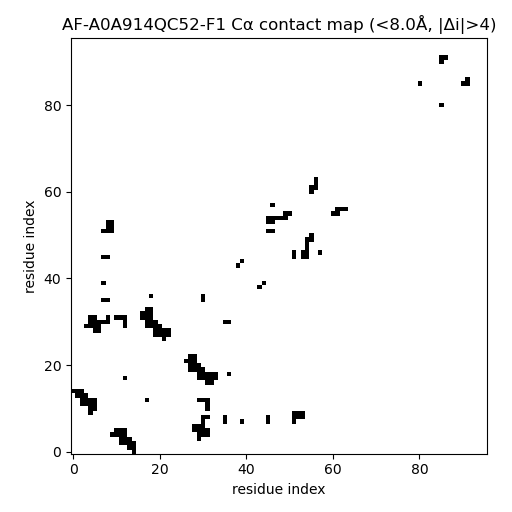4.25 88 LYS A CA 1
ATOM 721 C C . LYS A 1 88 ? 12.808 -1.752 -24.919 1.00 84.25 88 LYS A C 1
ATOM 723 O O . LYS A 1 88 ? 11.889 -0.954 -25.066 1.00 84.25 88 LYS A O 1
ATOM 728 N N . THR A 1 89 ? 13.048 -2.352 -23.752 1.00 79.00 89 THR A N 1
ATOM 729 C CA . THR A 1 89 ? 12.207 -2.154 -22.557 1.00 79.00 89 THR A CA 1
ATOM 730 C C . THR A 1 89 ? 12.672 -0.970 -21.695 1.00 79.00 89 THR A C 1
ATOM 732 O O . THR A 1 89 ? 12.033 -0.661 -20.692 1.00 79.00 89 THR A O 1
ATOM 735 N N . GLY A 1 90 ? 13.776 -0.298 -22.056 1.00 62.97 90 GLY A N 1
ATOM 736 C CA . GLY A 1 90 ? 14.280 0.879 -21.336 1.00 62.97 90 GLY A CA 1
ATOM 737 C C . GLY A 1 90 ? 14.740 0.587 -19.901 1.00 62.97 90 GLY A C 1
ATOM 738 O O . GLY A 1 90 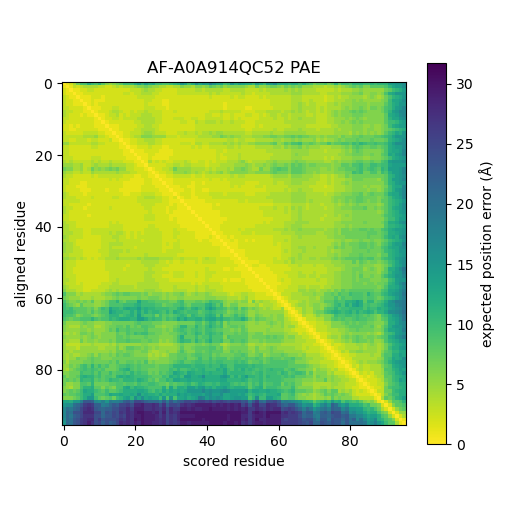? 14.720 1.470 -19.048 1.00 62.97 90 GLY A O 1
ATOM 739 N N . MET A 1 91 ? 15.148 -0.651 -19.603 1.00 50.38 91 MET A N 1
ATOM 740 C CA . MET A 1 91 ? 15.428 -1.119 -18.236 1.00 50.38 91 MET A CA 1
ATOM 741 C C . MET A 1 91 ? 16.831 -0.732 -17.713 1.00 50.38 91 MET A C 1
ATOM 743 O O . MET A 1 91 ? 17.352 -1.393 -16.820 1.00 50.38 91 MET A O 1
ATOM 747 N N . PHE A 1 92 ? 17.449 0.323 -18.258 1.00 39.41 92 PHE A N 1
ATOM 748 C CA . PHE A 1 92 ? 18.803 0.774 -17.893 1.00 39.41 92 PHE A CA 1
ATOM 749 C C . PHE A 1 92 ? 18.853 1.835 -16.775 1.00 39.41 92 PHE A C 1
ATOM 751 O O . PHE A 1 92 ? 19.939 2.161 -16.319 1.00 39.41 92 PHE A O 1
ATOM 758 N N . SER A 1 93 ? 17.720 2.351 -16.280 1.00 35.66 93 SER A N 1
ATOM 759 C CA . SER A 1 93 ? 17.714 3.456 -15.294 1.00 35.66 93 SER A CA 1
ATOM 760 C C . SER A 1 93 ? 17.347 3.065 -13.849 1.00 35.66 93 SER A C 1
ATOM 762 O O . SER A 1 93 ? 17.042 3.945 -13.050 1.00 35.66 93 SER A O 1
ATOM 764 N N . VAL A 1 94 ? 17.325 1.778 -13.479 1.00 37.81 94 VAL A N 1
ATOM 765 C CA . VAL A 1 94 ? 16.991 1.369 -12.088 1.00 37.81 94 VAL A CA 1
ATOM 766 C C . VAL A 1 94 ? 17.944 0.309 -11.527 1.00 37.81 94 VAL A C 1
ATOM 768 O O . VAL A 1 94 ? 17.581 -0.496 -10.670 1.00 37.81 94 VAL A O 1
ATOM 771 N N . ILE A 1 95 ? 19.181 0.304 -12.017 1.00 36.47 95 ILE A N 1
ATOM 772 C CA . ILE A 1 95 ? 20.312 -0.327 -11.336 1.00 36.47 95 ILE A CA 1
ATOM 773 C C . ILE A 1 95 ? 21.313 0.798 -11.075 1.00 36.47 95 ILE A C 1
ATOM 775 O O . ILE A 1 95 ? 22.289 0.898 -11.798 1.00 36.47 95 ILE A O 1
ATOM 779 N N . PHE A 1 96 ? 20.944 1.718 -10.182 1.00 31.02 96 PHE A N 1
ATOM 780 C CA . PHE A 1 96 ? 21.743 2.553 -9.270 1.00 31.02 96 PHE A CA 1
ATOM 781 C C . PHE A 1 96 ? 20.805 3.595 -8.647 1.00 31.02 96 PHE A C 1
ATOM 783 O O . PHE A 1 96 ? 19.985 4.174 -9.395 1.00 31.02 96 PHE A O 1
#

Mean predicted aligned error: 6.51 Å

Foldseek 3Di:
DDFDAAPQQRDTADPPAFDWDQDPVRDIGTHRDPVRVVCVVVVHDSCPPCNHPNVCVVVVVDDPDDPVVVLVDDDPDDDDDDPVVCVVNVVPPPPD

Sequence (96 aa):
MRIEKCYFCSSSVYPGHGVTFVRNDSTVFKFCRSKCHKLFKKKRNPRKIAWTKASRRLRGKELVNDKTQLIEARRDVPVKVTPELVQKTGMFSVIF

pLDDT: mean 88.15, std 14.04, range [31.02, 97.44]

Organism: NCBI:txid227884

Secondary structure (DSSP, 8-state):
-PPEEPTTT--EE-TT-SEEEE-TTS-EEEESSHHHHHHHHTT--GGG-TTSHHHHHHTT-S--S-GGGGGGPPP-SPPP--HHHHHHTTTTSS--

Radius of gyration: 16.78 Å; Cα contacts (8 Å, |Δi|>4): 99; chains: 1; bounding box: 38×29×40 Å

Nearest PDB structures (foldseek):
  8v87-assembly1_u  TM=9.772E-01  e=7.921E-12  Saccharomyces cerevisiae BY4741
  7u0h-assembly1_u  TM=9.768E-01  e=1.110E-11  Saccharomyces cerevisiae BY4741
  8v84-assembly1_u  TM=9.756E-01  e=1.270E-11  Saccharomyces cerevisiae BY4741
  7nac-assembly1_u  TM=9.773E-01  e=1.554E-11  Saccharomyces cerevisiae BY4741
  8k2c-assembly1_LW  TM=6.486E-01  e=3.868E-08  Homo sapiens